Protein AF-A0A5Y1YFL4-F1 (afdb_monomer_lite)

pLDDT: mean 86.32, std 13.46, range [43.25, 97.88]

Sequence (153 aa):
MRKIDRGWASLEFGAVMLLVMIIVAWGASALKDHIERKNWQTEARLASTWATAARSYTGKNYSTLLAASTATRPAVITTAMLKNTGFLSGGFSDTNTNGQKMQAYVVRNAQNPALLQAMVVSSGGAPFPLKALIQMASEITTGFGGYVDDGKT

Foldseek 3Di:
DDDDPVVVVVVVVVVVVVVVVVVVVVVVVVVVVVVVLVLLLVVLVLQLLVLQLVVVVCVVCVVVQLVVAEQPRWDKAFPVNSCVVVSDPVPRDQARPQRWGKMKTWHADPVHSSDIDIDIDTDDGDDDPPVSQVSSQVSNDHPHRHDDDPVPD

Organism: Salmonella diarizonae (NCBI:txid59204)

Structure (mmCIF, N/CA/C/O backbone):
data_AF-A0A5Y1YFL4-F1
#
_entry.id   AF-A0A5Y1YFL4-F1
#
loop_
_atom_site.group_PDB
_atom_site.id
_atom_site.type_symbol
_atom_site.label_atom_id
_atom_site.label_alt_id
_atom_site.label_comp_id
_atom_site.label_asym_id
_atom_site.label_entity_id
_atom_site.label_seq_id
_atom_site.pdbx_PDB_ins_code
_atom_site.Cartn_x
_atom_site.Cartn_y
_atom_site.Cartn_z
_atom_site.occupancy
_atom_site.B_iso_or_equiv
_atom_site.auth_seq_id
_atom_site.auth_comp_id
_atom_site.auth_asym_id
_atom_site.auth_atom_id
_atom_site.pdbx_PDB_model_num
ATOM 1 N N . MET A 1 1 ? 51.053 15.513 -56.915 1.00 43.25 1 MET A N 1
ATOM 2 C CA . MET A 1 1 ? 50.221 14.412 -56.377 1.00 43.25 1 MET A CA 1
ATOM 3 C C . MET A 1 1 ? 49.832 14.767 -54.947 1.00 43.25 1 MET A C 1
ATOM 5 O O . MET A 1 1 ? 50.722 14.984 -54.137 1.00 43.25 1 MET A O 1
ATOM 9 N N . ARG A 1 2 ? 48.536 14.944 -54.658 1.00 52.81 2 ARG A N 1
ATOM 10 C CA . ARG A 1 2 ? 48.034 15.343 -53.329 1.00 52.81 2 ARG A CA 1
ATOM 11 C C . ARG A 1 2 ? 48.042 14.103 -52.426 1.00 52.81 2 ARG A C 1
ATOM 13 O O . ARG A 1 2 ? 47.359 13.134 -52.747 1.00 52.81 2 ARG A O 1
ATOM 20 N N . LYS A 1 3 ? 48.839 14.099 -51.352 1.00 53.75 3 LYS A N 1
ATOM 21 C CA . LYS A 1 3 ? 48.761 13.048 -50.327 1.00 53.75 3 LYS A CA 1
ATOM 22 C C . LYS A 1 3 ? 47.400 13.184 -49.648 1.00 53.75 3 LYS A C 1
ATOM 24 O O . LYS A 1 3 ? 47.070 14.252 -49.152 1.00 53.75 3 LYS A O 1
ATOM 29 N N . ILE A 1 4 ? 46.589 12.135 -49.720 1.00 59.44 4 ILE A N 1
ATOM 30 C CA . ILE A 1 4 ? 45.328 12.064 -48.985 1.00 59.44 4 ILE A CA 1
ATOM 31 C C . ILE A 1 4 ? 45.677 11.463 -47.624 1.00 59.44 4 ILE A C 1
ATOM 33 O O . ILE A 1 4 ? 46.100 10.306 -47.561 1.00 59.44 4 ILE A O 1
ATOM 37 N N . ASP A 1 5 ? 45.520 12.249 -46.559 1.00 54.53 5 ASP A N 1
ATOM 38 C CA . ASP A 1 5 ? 45.789 11.863 -45.169 1.00 54.53 5 ASP A CA 1
ATOM 39 C C . ASP A 1 5 ? 44.708 10.902 -44.649 1.00 54.53 5 ASP A C 1
ATOM 41 O O . ASP A 1 5 ? 43.866 11.224 -43.815 1.00 54.53 5 ASP A O 1
ATOM 45 N N . ARG A 1 6 ? 44.708 9.675 -45.179 1.00 54.53 6 ARG A N 1
ATOM 46 C CA . ARG A 1 6 ? 43.720 8.636 -44.839 1.00 54.53 6 ARG A CA 1
ATOM 47 C C . ARG A 1 6 ? 43.831 8.168 -43.382 1.00 54.53 6 ARG A C 1
ATOM 49 O O . ARG A 1 6 ? 42.840 7.700 -42.837 1.00 54.53 6 ARG A O 1
ATOM 56 N N . GLY A 1 7 ? 45.005 8.319 -42.760 1.00 56.94 7 GLY A N 1
ATOM 57 C CA . GLY A 1 7 ? 45.250 7.934 -41.365 1.00 56.94 7 GLY A CA 1
ATOM 58 C C . GLY A 1 7 ? 44.635 8.883 -40.330 1.00 56.94 7 GLY A C 1
ATOM 59 O O . GLY A 1 7 ? 44.214 8.428 -39.270 1.00 56.94 7 GLY A O 1
ATOM 60 N N . TRP A 1 8 ? 44.526 10.179 -40.645 1.00 56.34 8 TRP A N 1
ATOM 61 C CA . TRP A 1 8 ? 43.874 11.166 -39.773 1.00 56.34 8 TRP A CA 1
ATOM 62 C C . TRP A 1 8 ? 42.354 11.038 -39.829 1.00 56.34 8 TRP A C 1
ATOM 64 O O . TRP A 1 8 ? 41.713 10.987 -38.786 1.00 56.34 8 TRP A O 1
ATOM 74 N N . ALA A 1 9 ? 41.792 10.832 -41.024 1.00 57.84 9 ALA A N 1
ATOM 75 C CA . ALA A 1 9 ? 40.362 10.583 -41.176 1.00 57.84 9 ALA A CA 1
ATOM 76 C C . ALA A 1 9 ? 39.905 9.343 -40.381 1.00 57.84 9 ALA A C 1
ATOM 78 O O . ALA A 1 9 ? 38.934 9.416 -39.638 1.00 57.84 9 ALA A O 1
ATOM 79 N N . SER A 1 10 ? 40.615 8.208 -40.458 1.00 59.34 10 SER A N 1
ATOM 80 C CA . SER A 1 10 ? 40.252 7.008 -39.682 1.00 59.34 10 SER A CA 1
ATOM 81 C C . SER A 1 10 ? 40.363 7.195 -38.164 1.00 59.34 10 SER A C 1
ATOM 83 O O . SER A 1 10 ? 39.585 6.598 -37.422 1.00 59.34 10 SER A O 1
ATOM 85 N N . LEU A 1 11 ? 41.308 8.023 -37.704 1.00 61.00 11 LEU A N 1
ATOM 86 C CA . LEU A 1 11 ? 41.481 8.339 -36.285 1.00 61.00 11 LEU A CA 1
ATOM 87 C C . LEU A 1 11 ? 40.346 9.239 -35.775 1.00 61.00 11 LEU A C 1
ATOM 89 O O . LEU A 1 11 ? 39.772 8.968 -34.722 1.00 61.00 11 LEU A O 1
ATOM 93 N N . GLU A 1 12 ? 39.977 10.256 -36.552 1.00 59.69 12 GLU A N 1
ATOM 94 C CA . GLU A 1 12 ? 38.851 11.148 -36.265 1.00 59.69 12 GLU A CA 1
ATOM 95 C C . GLU A 1 12 ? 37.519 10.388 -36.265 1.00 59.69 12 GLU A C 1
ATOM 97 O O . GLU A 1 12 ? 36.742 10.508 -35.318 1.00 59.69 12 GLU A O 1
ATOM 102 N N . PHE A 1 13 ? 37.276 9.523 -37.256 1.00 64.50 13 PHE A N 1
ATOM 103 C CA . PHE A 1 13 ? 36.080 8.674 -37.285 1.00 64.50 13 PHE A CA 1
ATOM 104 C C . PHE A 1 13 ? 36.028 7.693 -36.103 1.00 64.50 13 PHE A C 1
ATOM 106 O O . PHE A 1 13 ? 34.955 7.480 -35.534 1.00 64.50 13 PHE A O 1
ATOM 113 N N . GLY A 1 14 ? 37.168 7.132 -35.687 1.00 66.31 14 GLY A N 1
ATOM 114 C CA . GLY A 1 14 ? 37.252 6.281 -34.498 1.00 66.31 14 GLY A CA 1
ATOM 115 C C . GLY A 1 14 ? 36.930 7.036 -33.203 1.00 66.31 14 GLY A C 1
ATOM 116 O O . GLY A 1 14 ? 36.147 6.553 -32.384 1.00 66.31 14 GLY A O 1
ATOM 117 N N . ALA A 1 15 ? 37.470 8.246 -33.041 1.00 67.25 15 ALA A N 1
ATOM 118 C CA . ALA A 1 15 ? 37.200 9.098 -31.884 1.00 67.25 15 ALA A CA 1
ATOM 119 C C . ALA A 1 15 ? 35.728 9.539 -31.818 1.00 67.25 15 ALA A C 1
ATOM 121 O O . ALA A 1 15 ? 35.112 9.476 -30.753 1.00 67.25 15 ALA A O 1
ATOM 122 N N . VAL A 1 16 ? 35.130 9.911 -32.954 1.00 72.19 16 VAL A N 1
ATOM 123 C CA . VAL A 1 16 ? 33.704 10.265 -33.037 1.00 72.19 16 VAL A CA 1
ATOM 124 C C . VAL A 1 16 ? 32.820 9.069 -32.681 1.00 72.19 16 VAL A C 1
ATOM 126 O O . VAL A 1 16 ? 31.867 9.230 -31.923 1.00 72.19 16 VAL A O 1
ATOM 129 N N . MET A 1 17 ? 33.146 7.860 -33.144 1.00 69.38 17 MET A N 1
ATOM 130 C CA . MET A 1 17 ? 32.381 6.659 -32.795 1.00 69.38 17 MET A CA 1
ATOM 131 C C . MET A 1 17 ? 32.425 6.374 -31.286 1.00 69.38 17 MET A C 1
ATOM 133 O O . MET A 1 17 ? 31.393 6.069 -30.692 1.00 69.38 17 MET A O 1
ATOM 137 N N . LEU A 1 18 ? 33.589 6.521 -30.645 1.00 69.94 18 LEU A N 1
ATOM 138 C CA . LEU A 1 18 ? 33.721 6.357 -29.192 1.00 69.94 18 LEU A CA 1
ATOM 139 C C . LEU A 1 18 ? 32.891 7.391 -28.423 1.00 69.94 18 LEU A C 1
ATOM 141 O O . LEU A 1 18 ? 32.188 7.034 -27.478 1.00 69.94 18 LEU A O 1
ATOM 145 N N . LEU A 1 19 ? 32.906 8.654 -28.857 1.00 71.12 19 LEU A N 1
ATOM 146 C CA . LEU A 1 19 ? 32.073 9.703 -28.266 1.00 71.12 19 LEU A CA 1
ATOM 147 C C . LEU A 1 19 ? 30.578 9.405 -28.435 1.00 71.12 19 LEU A C 1
ATOM 149 O O . LEU A 1 19 ? 29.816 9.540 -27.479 1.00 71.12 19 LEU A O 1
ATOM 153 N N . VAL A 1 20 ? 30.158 8.934 -29.611 1.00 78.44 20 VAL A N 1
ATOM 154 C CA . VAL A 1 20 ? 28.774 8.505 -29.856 1.00 78.44 20 VAL A CA 1
ATOM 155 C C . VAL A 1 20 ? 28.396 7.339 -28.945 1.00 78.44 20 VAL A C 1
ATOM 157 O O . VAL A 1 20 ? 27.322 7.373 -28.355 1.00 78.44 20 VAL A O 1
ATOM 160 N N . MET A 1 21 ? 29.265 6.343 -28.749 1.00 67.81 21 MET A N 1
ATOM 161 C CA . MET A 1 21 ? 28.991 5.235 -27.824 1.00 67.81 21 MET A CA 1
ATOM 162 C C . MET A 1 21 ? 28.817 5.715 -26.380 1.00 67.81 21 MET A C 1
ATOM 164 O O . MET A 1 21 ? 27.913 5.239 -25.696 1.00 67.81 21 MET A O 1
ATOM 168 N N . ILE A 1 22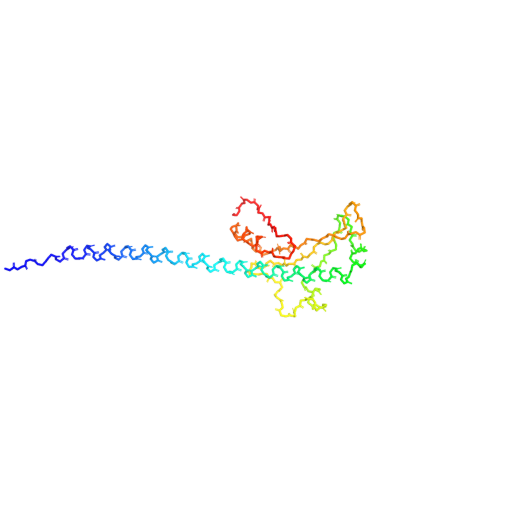 ? 29.620 6.680 -25.924 1.00 69.50 22 ILE A N 1
ATOM 169 C CA . ILE A 1 22 ? 29.486 7.276 -24.585 1.00 69.50 22 ILE A CA 1
ATOM 170 C C . ILE A 1 22 ? 28.143 8.007 -24.455 1.00 69.50 22 ILE A C 1
ATOM 172 O O . ILE A 1 22 ? 27.426 7.806 -23.475 1.00 69.50 22 ILE A O 1
ATOM 176 N N . ILE A 1 23 ? 27.762 8.804 -25.458 1.00 72.50 23 ILE A N 1
ATOM 177 C CA . ILE A 1 23 ? 26.483 9.532 -25.480 1.00 72.50 23 ILE A CA 1
ATOM 178 C C . ILE A 1 23 ? 25.298 8.561 -25.529 1.00 72.50 23 ILE A C 1
ATOM 180 O O . ILE A 1 23 ? 24.316 8.762 -24.819 1.00 72.50 23 ILE A O 1
ATOM 184 N N . VAL A 1 24 ? 25.380 7.493 -26.326 1.00 70.62 24 VAL A N 1
ATOM 185 C CA . VAL A 1 24 ? 24.337 6.461 -26.431 1.00 70.62 24 VAL A CA 1
ATOM 186 C C . VAL A 1 24 ? 24.220 5.670 -25.130 1.00 70.62 24 VAL A C 1
ATOM 188 O O . VAL A 1 24 ? 23.105 5.448 -24.663 1.00 70.62 24 VAL A O 1
ATOM 191 N N . ALA A 1 25 ? 25.334 5.286 -24.502 1.00 59.97 25 ALA A N 1
ATOM 192 C CA . ALA A 1 25 ? 25.330 4.612 -23.205 1.00 59.97 25 ALA A CA 1
ATOM 193 C C . ALA A 1 25 ? 24.712 5.503 -22.115 1.00 59.97 25 ALA A C 1
ATOM 195 O O . ALA A 1 25 ? 23.850 5.050 -21.356 1.00 59.97 25 ALA A O 1
ATOM 196 N N . TRP A 1 26 ? 25.079 6.787 -22.091 1.00 72.19 26 TRP A N 1
ATOM 197 C CA . TRP A 1 26 ? 24.494 7.773 -21.187 1.00 72.19 26 TRP A CA 1
ATOM 198 C C . TRP A 1 26 ? 22.995 7.975 -21.453 1.00 72.19 26 TRP A C 1
ATOM 200 O O . TRP A 1 26 ? 22.188 7.840 -20.535 1.00 72.19 26 TRP A O 1
ATOM 210 N N . GLY A 1 27 ? 22.587 8.185 -22.706 1.00 66.31 27 GLY A N 1
ATOM 211 C CA . GLY A 1 27 ? 21.181 8.335 -23.093 1.00 66.31 27 GLY A CA 1
ATOM 212 C C . GLY A 1 27 ? 20.334 7.100 -22.768 1.00 66.31 27 GLY A C 1
ATOM 213 O O . GLY A 1 27 ? 19.215 7.230 -22.271 1.00 66.31 27 GLY A O 1
ATOM 214 N N . ALA A 1 28 ? 20.883 5.897 -22.957 1.00 64.38 28 ALA A N 1
ATOM 215 C CA . ALA A 1 28 ? 20.229 4.648 -22.579 1.00 64.38 28 ALA A CA 1
ATOM 216 C C . ALA A 1 28 ? 20.050 4.530 -21.056 1.00 64.38 28 ALA A C 1
ATOM 218 O O . ALA A 1 28 ? 18.985 4.108 -20.607 1.00 64.38 28 ALA A O 1
ATOM 219 N N . SER A 1 29 ? 21.048 4.923 -20.253 1.00 66.69 29 SER A N 1
ATOM 220 C CA . SER A 1 29 ? 20.914 4.962 -18.787 1.00 66.69 29 SER A CA 1
ATOM 221 C C . SER A 1 29 ? 19.885 5.996 -18.320 1.00 66.69 29 SER A C 1
ATOM 223 O O . SER A 1 29 ? 19.020 5.667 -17.515 1.00 66.69 29 SER A O 1
ATOM 225 N N . ALA A 1 30 ? 19.883 7.202 -18.895 1.00 68.06 30 ALA A N 1
ATOM 226 C CA . ALA A 1 30 ? 18.914 8.245 -18.565 1.00 68.06 30 ALA A CA 1
ATOM 227 C C . ALA A 1 30 ? 17.471 7.832 -18.903 1.00 68.06 30 ALA A C 1
ATOM 229 O O . ALA A 1 30 ? 16.541 8.135 -18.149 1.00 68.06 30 ALA A O 1
ATOM 230 N N . LEU A 1 31 ? 17.279 7.109 -20.012 1.00 64.50 31 LEU A N 1
ATOM 231 C CA . LEU A 1 31 ? 15.979 6.565 -20.394 1.00 64.50 31 LEU A CA 1
ATOM 232 C C . LEU A 1 31 ? 15.526 5.445 -19.448 1.00 64.50 31 LEU A C 1
ATOM 234 O O . LEU A 1 31 ? 14.367 5.450 -19.035 1.00 64.50 31 LEU A O 1
ATOM 238 N N . LYS A 1 32 ? 16.421 4.524 -19.064 1.00 70.50 32 LYS A N 1
ATOM 239 C CA . LYS A 1 32 ? 16.130 3.471 -18.070 1.00 70.50 32 LYS A CA 1
ATOM 240 C C . LYS A 1 32 ? 15.692 4.074 -16.739 1.00 70.50 32 LYS A C 1
ATOM 242 O O . LYS A 1 32 ? 14.602 3.767 -16.267 1.00 70.50 32 LYS A O 1
ATOM 247 N N . ASP A 1 33 ? 16.463 5.024 -16.222 1.00 75.00 33 ASP A N 1
ATOM 248 C CA . ASP A 1 33 ? 16.138 5.767 -15.007 1.00 75.00 33 ASP A CA 1
ATOM 249 C C . ASP A 1 33 ? 14.777 6.468 -15.105 1.00 75.00 33 ASP A C 1
ATOM 251 O O . ASP A 1 33 ? 14.032 6.538 -14.129 1.00 75.00 33 ASP A O 1
ATOM 255 N N . HIS A 1 34 ? 14.438 7.033 -16.266 1.00 70.81 34 HIS A N 1
ATOM 256 C CA . HIS A 1 34 ? 13.146 7.686 -16.472 1.00 70.81 34 HIS A CA 1
ATOM 257 C C . HIS A 1 34 ? 11.977 6.690 -16.479 1.00 70.81 34 HIS A C 1
ATOM 259 O O . HIS A 1 34 ? 10.918 6.989 -15.926 1.00 70.81 34 HIS A O 1
ATOM 265 N N . ILE A 1 35 ? 12.162 5.515 -17.084 1.00 78.19 35 ILE A N 1
ATOM 266 C CA . ILE A 1 35 ? 11.157 4.444 -17.109 1.00 78.19 35 ILE A CA 1
ATOM 267 C C . ILE A 1 35 ? 10.927 3.898 -15.697 1.00 78.19 35 ILE A C 1
ATOM 269 O O . ILE A 1 35 ? 9.780 3.767 -15.275 1.00 78.19 35 ILE A O 1
ATOM 273 N N . GLU A 1 36 ? 11.992 3.651 -14.936 1.00 83.38 36 GLU A N 1
ATOM 274 C CA . GLU A 1 36 ? 11.885 3.159 -13.558 1.00 83.38 36 GLU A CA 1
ATOM 275 C C . GLU A 1 36 ? 11.110 4.125 -12.661 1.00 83.38 36 GLU A C 1
ATOM 277 O O . GLU A 1 36 ? 10.198 3.705 -11.950 1.00 83.38 36 GLU A O 1
ATOM 282 N N . ARG A 1 37 ? 11.366 5.435 -12.775 1.00 80.56 37 ARG A N 1
ATOM 283 C CA . ARG A 1 37 ? 10.597 6.447 -12.033 1.00 80.56 37 ARG A CA 1
ATOM 284 C C . ARG A 1 37 ? 9.101 6.398 -12.338 1.00 80.56 37 ARG A C 1
ATOM 286 O O . ARG A 1 37 ? 8.300 6.580 -11.427 1.00 80.56 37 ARG A O 1
ATOM 293 N N . LYS A 1 3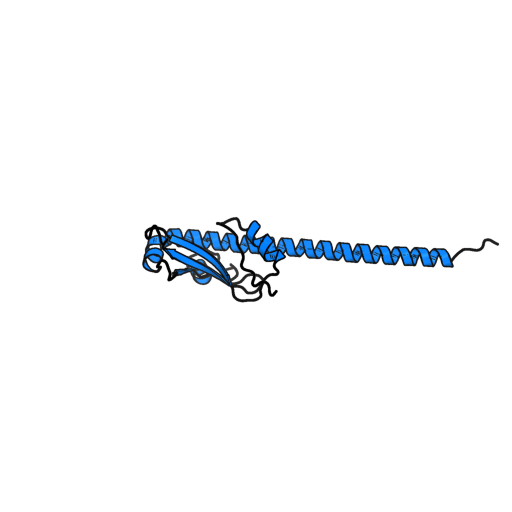8 ? 8.709 6.146 -13.591 1.00 84.50 38 LYS A N 1
ATOM 294 C CA . LYS A 1 38 ? 7.290 5.995 -13.965 1.00 84.50 38 LYS A CA 1
ATOM 295 C C . LYS A 1 38 ? 6.668 4.721 -13.397 1.00 84.50 38 LYS A C 1
ATOM 297 O O . LYS A 1 38 ? 5.493 4.725 -13.022 1.00 84.50 38 LYS A O 1
ATOM 302 N N . ASN A 1 39 ? 7.442 3.644 -13.309 1.00 87.19 39 ASN A N 1
ATOM 303 C CA . ASN A 1 39 ? 6.983 2.418 -12.665 1.00 87.19 39 ASN A CA 1
ATOM 304 C C . ASN A 1 39 ? 6.738 2.664 -11.171 1.00 87.19 39 ASN A C 1
ATOM 306 O O . ASN A 1 39 ? 5.669 2.328 -10.671 1.00 87.19 39 ASN A O 1
ATOM 310 N N . TRP A 1 40 ? 7.651 3.350 -10.480 1.00 91.31 40 TRP A N 1
ATOM 311 C CA . TRP A 1 40 ? 7.480 3.696 -9.063 1.00 91.31 40 TRP A CA 1
ATOM 312 C C . TRP A 1 40 ? 6.301 4.647 -8.820 1.00 91.31 40 TRP A C 1
ATOM 314 O O . TRP A 1 40 ? 5.544 4.439 -7.878 1.00 91.31 40 TRP A O 1
ATOM 324 N N . GLN A 1 41 ? 6.045 5.596 -9.725 1.00 91.69 41 GLN A N 1
ATOM 325 C CA . GLN A 1 41 ? 4.819 6.412 -9.699 1.00 91.69 41 GLN A CA 1
ATOM 326 C C . GLN A 1 41 ? 3.547 5.571 -9.776 1.00 91.69 41 GLN A C 1
ATOM 328 O O . GLN A 1 41 ? 2.555 5.834 -9.091 1.00 91.69 41 GLN A O 1
ATOM 333 N N . THR A 1 42 ? 3.567 4.544 -10.622 1.00 89.62 42 THR A N 1
ATOM 334 C CA . THR A 1 42 ? 2.440 3.621 -10.759 1.00 89.62 42 THR A CA 1
ATOM 335 C C . THR A 1 42 ? 2.239 2.823 -9.474 1.00 89.62 42 THR A C 1
ATOM 337 O O . THR A 1 42 ? 1.101 2.670 -9.031 1.00 89.62 42 THR A O 1
ATOM 340 N N . GLU A 1 43 ? 3.322 2.402 -8.822 1.00 92.50 43 GLU A N 1
ATOM 341 C CA . GLU A 1 43 ? 3.271 1.720 -7.525 1.00 92.50 43 GLU A CA 1
ATOM 342 C C . GLU A 1 43 ? 2.764 2.619 -6.392 1.00 92.50 43 GLU A C 1
ATOM 344 O O . GLU A 1 43 ? 1.900 2.216 -5.611 1.00 92.50 43 GLU A O 1
ATOM 349 N N . ALA A 1 44 ? 3.196 3.879 -6.341 1.00 93.12 44 ALA A N 1
ATOM 350 C CA . ALA A 1 44 ? 2.673 4.860 -5.390 1.00 93.12 44 ALA A CA 1
ATOM 351 C C . ALA A 1 44 ? 1.164 5.093 -5.581 1.00 93.12 44 ALA A C 1
ATOM 353 O O . ALA A 1 44 ? 0.397 5.204 -4.614 1.00 93.12 44 ALA A O 1
ATOM 354 N N . ARG A 1 45 ? 0.701 5.116 -6.837 1.00 91.06 45 ARG A N 1
ATOM 355 C CA . ARG A 1 45 ? -0.723 5.221 -7.175 1.00 91.06 45 ARG A CA 1
ATOM 356 C C . ARG A 1 45 ? -1.499 3.957 -6.811 1.00 91.06 45 ARG A C 1
ATOM 358 O O . ARG A 1 45 ? -2.620 4.076 -6.306 1.00 91.06 45 ARG A O 1
ATOM 365 N N . LEU A 1 46 ? -0.930 2.773 -7.038 1.00 91.06 46 LEU A N 1
ATOM 366 C CA . LEU A 1 46 ? -1.500 1.497 -6.597 1.00 91.06 46 LEU A CA 1
ATOM 367 C C . LEU A 1 46 ? -1.706 1.526 -5.080 1.00 91.06 46 LEU A C 1
ATOM 369 O O . LEU A 1 46 ? -2.821 1.294 -4.606 1.00 91.06 46 LEU A O 1
ATOM 373 N N . ALA A 1 47 ? -0.669 1.922 -4.339 1.00 93.75 47 ALA A N 1
ATOM 374 C CA . ALA A 1 47 ? -0.711 2.026 -2.889 1.00 93.75 47 ALA A CA 1
ATOM 375 C C . ALA A 1 47 ? -1.743 3.049 -2.400 1.00 93.75 47 ALA A C 1
ATOM 377 O O . ALA A 1 47 ? -2.527 2.756 -1.497 1.00 93.75 47 ALA A O 1
ATOM 378 N N . SER A 1 48 ? -1.815 4.216 -3.042 1.00 93.88 48 SER A N 1
ATOM 379 C CA . SER A 1 48 ? -2.806 5.256 -2.728 1.00 93.88 48 SER A CA 1
ATOM 380 C C . SER A 1 48 ? -4.244 4.786 -2.980 1.00 93.88 48 SER A C 1
ATOM 382 O O . SER A 1 48 ? -5.142 5.033 -2.173 1.00 93.88 48 SER A O 1
ATOM 384 N N . THR A 1 49 ? -4.469 4.061 -4.077 1.00 93.06 49 THR A N 1
ATOM 385 C CA . THR A 1 49 ? -5.786 3.504 -4.425 1.00 93.06 49 THR A CA 1
ATOM 386 C C . THR A 1 49 ? -6.212 2.457 -3.401 1.00 93.06 49 THR A C 1
ATOM 388 O O . THR A 1 49 ? -7.336 2.494 -2.897 1.00 93.06 49 THR A O 1
ATOM 391 N N . TRP A 1 50 ? -5.294 1.563 -3.033 1.00 95.62 50 TRP A N 1
ATOM 392 C CA . TRP A 1 50 ? -5.530 0.562 -2.001 1.00 95.62 50 TRP A CA 1
ATOM 393 C C . TRP A 1 50 ? -5.814 1.219 -0.642 1.00 95.62 50 TRP A C 1
ATOM 395 O O . TRP A 1 50 ? -6.779 0.858 0.031 1.00 95.62 50 TRP A O 1
ATOM 405 N N . ALA A 1 51 ? -5.042 2.241 -0.259 1.00 95.62 51 ALA A N 1
ATOM 406 C CA . ALA A 1 51 ? -5.250 2.991 0.979 1.00 95.62 51 ALA A CA 1
ATOM 407 C C . ALA A 1 51 ? -6.601 3.720 1.008 1.00 95.62 51 ALA A C 1
ATOM 409 O O . ALA A 1 51 ? -7.267 3.744 2.045 1.00 95.62 51 ALA A O 1
ATOM 410 N N . THR A 1 52 ? -7.053 4.254 -0.130 1.00 95.81 52 THR A N 1
ATOM 411 C CA . THR A 1 52 ? -8.393 4.845 -0.263 1.00 95.81 52 THR A CA 1
ATOM 412 C C . THR A 1 52 ? -9.472 3.796 -0.008 1.00 95.81 52 THR A C 1
ATOM 414 O O . THR A 1 52 ? -10.376 4.025 0.797 1.00 95.81 52 THR A O 1
ATOM 417 N N . ALA A 1 53 ? -9.353 2.620 -0.626 1.00 95.75 53 ALA A N 1
ATOM 418 C CA . ALA A 1 53 ? -10.288 1.518 -0.420 1.00 95.75 53 ALA A CA 1
ATOM 419 C C . ALA A 1 53 ? -10.308 1.046 1.042 1.00 95.75 53 ALA A C 1
ATOM 421 O O . ALA A 1 53 ? -11.381 0.877 1.623 1.00 95.75 53 ALA A O 1
ATOM 422 N N . ALA A 1 54 ? -9.139 0.908 1.670 1.00 96.12 54 ALA A N 1
ATOM 423 C CA . ALA A 1 54 ? -9.026 0.543 3.078 1.00 96.12 54 ALA A CA 1
ATOM 424 C C . ALA A 1 54 ? -9.644 1.597 4.006 1.00 96.12 54 ALA A C 1
ATOM 426 O O . ALA A 1 54 ? -10.336 1.241 4.962 1.00 96.12 54 ALA A O 1
ATOM 427 N N . ARG A 1 55 ? -9.460 2.891 3.715 1.00 95.69 55 ARG A N 1
ATOM 428 C CA . ARG A 1 55 ? -10.094 3.989 4.459 1.00 95.69 55 ARG A CA 1
ATOM 429 C C . ARG A 1 55 ? -11.615 3.930 4.349 1.00 95.69 55 ARG A C 1
ATOM 431 O O . ARG A 1 55 ? -12.294 4.018 5.370 1.00 95.69 55 ARG A O 1
ATOM 438 N N . SER A 1 56 ? -12.151 3.728 3.148 1.00 96.38 56 SER A N 1
ATOM 439 C CA . SER A 1 56 ? -13.597 3.600 2.935 1.00 96.38 56 SER A CA 1
ATOM 440 C C . SER A 1 56 ? -14.171 2.350 3.610 1.00 96.38 56 SER A C 1
ATOM 442 O O . SER A 1 56 ? -15.213 2.435 4.263 1.00 96.38 56 SER A O 1
ATOM 444 N N . TYR A 1 57 ? -13.473 1.212 3.539 1.00 97.56 57 TYR A N 1
ATOM 445 C CA . TYR A 1 57 ? -13.848 -0.004 4.267 1.00 97.56 57 TYR A CA 1
ATOM 446 C C . TYR A 1 57 ? -13.845 0.227 5.778 1.00 97.56 57 TYR A C 1
ATOM 448 O O . TYR A 1 57 ? -14.776 -0.194 6.464 1.00 97.56 57 TYR A O 1
ATOM 456 N N . THR A 1 58 ? -12.830 0.929 6.289 1.00 96.81 58 THR A N 1
ATOM 457 C CA . THR A 1 58 ? -12.704 1.253 7.714 1.00 96.81 58 THR A CA 1
ATOM 458 C C . THR A 1 58 ? -13.847 2.143 8.183 1.00 96.81 58 THR A C 1
ATOM 460 O O . THR A 1 58 ? -14.447 1.867 9.216 1.00 96.81 58 THR A O 1
ATOM 463 N N . GLY A 1 59 ? -14.202 3.168 7.403 1.00 96.38 59 GLY A N 1
ATOM 464 C CA . GLY A 1 59 ? -15.345 4.030 7.700 1.00 96.38 59 GLY A CA 1
ATOM 465 C C . GLY A 1 59 ? -16.672 3.268 7.704 1.00 96.38 59 GLY A C 1
ATOM 466 O O . GLY A 1 59 ? -17.477 3.445 8.614 1.00 96.38 59 GLY A O 1
ATOM 467 N N . LYS A 1 60 ? -16.890 2.372 6.732 1.00 97.88 60 LYS A N 1
ATOM 468 C CA . LYS A 1 60 ? -18.134 1.589 6.644 1.00 97.88 60 LYS A CA 1
ATOM 469 C C . LYS A 1 60 ? -18.253 0.510 7.725 1.00 97.88 60 LYS A C 1
ATOM 471 O O . LYS A 1 60 ? -19.357 0.235 8.179 1.00 97.88 60 LYS A O 1
ATOM 476 N N . ASN A 1 61 ? -17.137 -0.083 8.146 1.00 97.75 61 ASN A N 1
ATOM 477 C CA . ASN A 1 61 ? -17.095 -1.170 9.131 1.00 97.75 61 ASN A CA 1
ATOM 478 C C . ASN A 1 61 ? -16.551 -0.709 10.489 1.00 97.75 61 ASN A C 1
ATOM 480 O O . ASN A 1 61 ? -15.951 -1.499 11.221 1.00 97.75 61 ASN A O 1
ATOM 484 N N . TYR A 1 62 ? -16.738 0.572 10.818 1.00 97.50 62 TYR A N 1
ATOM 485 C CA . TYR A 1 62 ? -16.075 1.212 11.949 1.00 97.50 62 TYR A CA 1
ATOM 486 C C . TYR A 1 62 ? -16.326 0.495 13.277 1.00 97.50 62 TYR A C 1
ATOM 488 O O . TYR A 1 62 ? -15.378 0.148 13.971 1.00 97.50 62 TYR A O 1
ATOM 496 N N . SER A 1 63 ? -17.588 0.218 13.618 1.00 97.19 63 SER A N 1
ATOM 497 C CA . SER A 1 63 ? -17.959 -0.453 14.873 1.00 97.19 63 SER A CA 1
ATOM 498 C C . SER A 1 63 ? -17.376 -1.864 14.981 1.00 97.19 63 SER A C 1
ATOM 500 O O . SER A 1 63 ? -16.849 -2.233 16.030 1.00 97.19 63 SER A O 1
ATOM 502 N N . THR A 1 64 ? -17.403 -2.631 13.889 1.00 97.38 64 THR A N 1
ATOM 503 C CA . THR A 1 64 ? -16.820 -3.977 13.820 1.00 97.38 64 THR A CA 1
ATOM 504 C C . THR A 1 64 ? -15.309 -3.940 14.024 1.00 97.38 64 THR A C 1
ATOM 506 O O . THR A 1 64 ? -14.774 -4.712 14.815 1.00 97.38 64 THR A O 1
ATOM 509 N N . LEU A 1 65 ? -14.611 -3.023 13.350 1.00 97.25 65 LEU A N 1
ATOM 510 C CA . LEU A 1 65 ? -13.160 -2.870 13.489 1.00 97.25 65 LEU A CA 1
ATOM 511 C C . LEU A 1 65 ? -12.769 -2.326 14.861 1.00 97.25 65 LEU A C 1
ATOM 513 O O . LEU A 1 65 ? -11.753 -2.745 15.414 1.00 97.25 65 LEU A O 1
ATOM 517 N N . LEU A 1 66 ? -13.588 -1.446 15.438 1.00 96.81 66 LEU A N 1
ATOM 518 C CA . LEU A 1 66 ? -13.421 -0.980 16.806 1.00 96.81 66 LEU A CA 1
ATOM 519 C C . LEU A 1 66 ? -13.487 -2.168 17.765 1.00 96.81 66 LEU A C 1
ATOM 521 O O . LEU A 1 66 ? -12.556 -2.363 18.538 1.00 96.81 66 LEU A O 1
ATOM 525 N N . ALA A 1 67 ? -14.508 -3.021 17.664 1.00 96.88 67 ALA A N 1
ATOM 526 C CA . ALA A 1 67 ? -14.639 -4.217 18.496 1.00 96.88 67 ALA A CA 1
ATOM 527 C C . ALA A 1 67 ? -13.503 -5.238 18.283 1.00 96.88 67 ALA A C 1
ATOM 529 O O . ALA A 1 67 ? -13.037 -5.832 19.252 1.00 96.88 67 ALA A O 1
ATOM 530 N N . ALA A 1 68 ? -13.036 -5.413 17.044 1.00 96.31 68 ALA A N 1
ATOM 531 C CA . ALA A 1 68 ? -12.035 -6.415 16.674 1.00 96.31 68 ALA A CA 1
ATOM 532 C C . ALA A 1 68 ? -10.571 -6.006 16.938 1.00 96.31 68 ALA A C 1
ATOM 534 O O . ALA A 1 68 ? -9.686 -6.856 16.855 1.00 96.31 68 ALA A O 1
ATOM 535 N N . SER A 1 69 ? -10.297 -4.733 17.235 1.00 96.56 69 SER A N 1
ATOM 536 C CA . SER A 1 69 ? -8.939 -4.213 17.452 1.00 96.56 69 SER A CA 1
ATOM 537 C C . SER A 1 69 ? -8.701 -3.764 18.893 1.00 96.56 69 SER A C 1
ATOM 539 O O . SER A 1 69 ? -9.628 -3.402 19.622 1.00 96.56 69 SER A O 1
ATOM 541 N N . THR A 1 70 ? -7.435 -3.743 19.306 1.00 96.06 70 THR A N 1
ATOM 542 C CA . THR A 1 70 ? -6.967 -3.068 20.528 1.00 96.06 70 THR A CA 1
ATOM 543 C C . THR A 1 70 ? -5.842 -2.086 20.188 1.00 96.06 70 THR A C 1
ATOM 545 O O . THR A 1 70 ? -5.493 -1.918 19.020 1.00 96.06 70 THR A O 1
ATOM 548 N N . ALA A 1 71 ? -5.261 -1.424 21.193 1.00 94.56 71 ALA A N 1
ATOM 549 C CA . ALA A 1 71 ? -4.105 -0.546 20.992 1.00 94.56 71 ALA A CA 1
ATOM 550 C C . ALA A 1 71 ? -2.838 -1.294 20.520 1.00 94.56 71 ALA A C 1
ATOM 552 O O . ALA A 1 71 ? -1.947 -0.683 19.943 1.00 94.56 71 ALA A O 1
ATOM 553 N N . THR A 1 72 ? -2.750 -2.610 20.749 1.00 94.50 72 THR A N 1
ATOM 554 C CA . THR A 1 72 ? -1.566 -3.431 20.418 1.00 94.50 72 THR A CA 1
ATOM 555 C C . THR A 1 72 ? -1.882 -4.650 19.555 1.00 94.50 72 THR A C 1
ATOM 557 O O . THR A 1 72 ? -0.969 -5.307 19.060 1.00 94.50 72 THR A O 1
ATOM 560 N N . ARG A 1 73 ? -3.164 -4.974 19.358 1.00 95.44 73 ARG A N 1
ATOM 561 C CA . ARG A 1 73 ? -3.617 -6.097 18.533 1.00 95.44 73 ARG A CA 1
ATOM 562 C C . ARG A 1 73 ? -4.432 -5.552 17.364 1.00 95.44 73 ARG A C 1
ATOM 564 O O . ARG A 1 73 ? -5.585 -5.163 17.572 1.00 95.44 73 ARG A O 1
ATOM 571 N N . PRO A 1 74 ? -3.849 -5.486 16.158 1.00 96.81 74 PRO A N 1
ATOM 572 C CA . PRO A 1 74 ? -4.533 -4.913 15.015 1.00 96.81 74 PRO A CA 1
ATOM 573 C C . PRO A 1 74 ? -5.619 -5.846 14.476 1.00 96.81 74 PRO A C 1
ATOM 575 O O . PRO A 1 74 ? -5.435 -7.062 14.407 1.00 96.81 74 PRO A O 1
ATOM 578 N N . ALA A 1 75 ? -6.714 -5.256 14.006 1.00 97.81 75 ALA A N 1
ATOM 579 C CA . ALA A 1 75 ? -7.579 -5.890 13.024 1.00 97.81 75 ALA A CA 1
ATOM 580 C C . ALA A 1 75 ? -6.940 -5.714 11.639 1.00 97.81 75 ALA A C 1
ATOM 582 O O . ALA A 1 75 ? -6.550 -4.606 11.265 1.00 97.81 75 ALA A O 1
ATOM 583 N N . VAL A 1 76 ? -6.808 -6.804 10.884 1.00 97.75 76 VAL A N 1
ATOM 584 C CA . VAL A 1 76 ? -6.126 -6.791 9.583 1.00 97.75 76 VAL A CA 1
ATOM 585 C C . VAL A 1 76 ? -7.154 -6.708 8.466 1.00 97.75 76 VAL A C 1
ATOM 587 O O . VAL A 1 76 ? -8.056 -7.536 8.417 1.00 97.75 76 VAL A O 1
ATOM 590 N N . ILE A 1 77 ? -7.000 -5.751 7.550 1.00 97.81 77 ILE A N 1
ATOM 591 C CA . ILE A 1 77 ? -7.769 -5.652 6.305 1.00 97.81 77 ILE A CA 1
ATOM 592 C C . ILE A 1 77 ? -6.900 -6.168 5.154 1.00 97.81 77 ILE A C 1
ATOM 594 O O . ILE A 1 77 ? -5.770 -5.717 4.975 1.00 97.81 77 ILE A O 1
ATOM 598 N N . THR A 1 78 ? -7.422 -7.100 4.357 1.00 96.81 78 THR A N 1
ATOM 599 C CA . THR A 1 78 ? -6.710 -7.735 3.239 1.00 96.81 78 THR A CA 1
ATOM 600 C C . THR A 1 78 ? -7.292 -7.308 1.894 1.00 96.81 78 THR A C 1
ATOM 602 O O . THR A 1 78 ? -8.474 -6.968 1.799 1.00 96.81 78 THR A O 1
ATOM 605 N N . THR A 1 79 ? -6.492 -7.396 0.827 1.00 94.75 79 THR A N 1
ATOM 606 C CA . THR A 1 79 ? -6.958 -7.144 -0.550 1.00 94.75 79 THR A CA 1
ATOM 607 C C . THR A 1 79 ? -8.169 -8.003 -0.919 1.00 94.75 79 THR A C 1
ATOM 609 O O . THR A 1 79 ? -9.126 -7.494 -1.495 1.00 94.75 79 THR A O 1
ATOM 612 N N . ALA A 1 80 ? -8.182 -9.280 -0.520 1.00 96.25 80 ALA A N 1
ATOM 613 C CA . ALA A 1 80 ? -9.306 -10.182 -0.771 1.00 96.25 80 ALA A CA 1
ATOM 614 C C . ALA A 1 80 ? -10.611 -9.679 -0.133 1.00 96.25 80 ALA A C 1
ATOM 616 O O . ALA A 1 80 ? -11.654 -9.694 -0.781 1.00 96.25 80 ALA A O 1
ATOM 617 N N . MET A 1 81 ? -10.561 -9.171 1.104 1.00 97.00 81 MET A N 1
ATOM 618 C CA . MET A 1 81 ? -11.746 -8.585 1.737 1.00 97.00 81 MET A CA 1
ATOM 619 C C . MET A 1 81 ? -12.236 -7.351 0.987 1.00 97.00 81 MET A C 1
ATOM 621 O O . MET A 1 81 ? -13.434 -7.240 0.738 1.00 97.00 81 MET A O 1
ATOM 625 N N . LEU A 1 82 ? -11.331 -6.459 0.573 1.00 97.38 82 LEU A N 1
ATOM 626 C CA . LEU A 1 82 ? -11.695 -5.261 -0.188 1.00 97.38 82 LEU A CA 1
ATOM 627 C C . LEU A 1 82 ? -12.303 -5.597 -1.559 1.00 97.38 82 LEU A C 1
ATOM 629 O O . LEU A 1 82 ? -13.248 -4.929 -1.975 1.00 97.38 82 LEU A O 1
ATOM 633 N N . LYS A 1 83 ? -11.819 -6.651 -2.229 1.00 96.75 83 LYS A N 1
ATOM 634 C CA . LYS A 1 83 ? -12.388 -7.168 -3.487 1.00 96.75 83 LYS A CA 1
ATOM 635 C C . LYS A 1 83 ? -13.776 -7.768 -3.269 1.00 96.75 83 LYS A C 1
ATOM 637 O O . LYS A 1 83 ? -14.729 -7.370 -3.929 1.00 96.75 83 LYS A O 1
ATOM 642 N N . ASN A 1 84 ? -13.914 -8.660 -2.288 1.00 96.94 84 ASN A N 1
ATOM 643 C CA . ASN A 1 84 ? -15.176 -9.347 -1.989 1.00 96.94 84 ASN A CA 1
ATOM 644 C C . ASN A 1 84 ? -16.287 -8.393 -1.526 1.00 96.94 84 ASN A C 1
ATOM 646 O O . ASN A 1 84 ? -17.465 -8.694 -1.682 1.00 96.94 84 ASN A O 1
ATOM 650 N N . THR A 1 85 ? -15.918 -7.246 -0.954 1.00 96.12 85 THR A N 1
ATOM 651 C CA . THR A 1 85 ? -16.861 -6.217 -0.490 1.00 96.12 85 THR A CA 1
ATOM 652 C C . THR A 1 85 ? -17.026 -5.049 -1.466 1.00 96.12 85 THR A C 1
ATOM 654 O O . THR A 1 85 ? -17.765 -4.111 -1.174 1.00 96.12 85 THR A O 1
ATOM 657 N N . GLY A 1 86 ? -16.372 -5.104 -2.632 1.00 95.94 86 GLY A N 1
ATOM 658 C CA . GLY A 1 86 ? -16.531 -4.132 -3.716 1.00 95.94 86 GLY A CA 1
ATOM 659 C C . GLY A 1 86 ? -15.821 -2.789 -3.518 1.00 95.94 86 GLY A C 1
ATOM 660 O O . GLY A 1 86 ? -16.050 -1.871 -4.300 1.00 95.94 86 GLY A O 1
ATOM 661 N N . PHE A 1 87 ? -14.956 -2.644 -2.507 1.00 94.69 87 PHE A N 1
ATOM 662 C CA . PHE A 1 87 ? -14.118 -1.444 -2.345 1.00 94.69 87 PHE A CA 1
ATOM 663 C C . PHE A 1 87 ? -12.917 -1.430 -3.294 1.00 94.69 87 PHE A C 1
ATOM 665 O O . PHE A 1 87 ? -12.389 -0.365 -3.604 1.00 94.69 87 PHE A O 1
ATOM 672 N N . LEU A 1 88 ? -12.491 -2.606 -3.754 1.00 93.81 88 LEU A N 1
ATOM 673 C CA . LEU A 1 88 ? -11.571 -2.776 -4.872 1.00 93.81 88 LEU A CA 1
ATOM 674 C C . LEU A 1 88 ? -12.262 -3.572 -5.977 1.00 93.81 88 LEU A C 1
ATOM 676 O O . LEU A 1 88 ? -13.114 -4.419 -5.709 1.00 93.81 88 LEU A O 1
ATOM 680 N N . SER A 1 89 ? -11.882 -3.313 -7.228 1.00 93.25 89 SER A N 1
ATOM 681 C CA . SER A 1 89 ? -12.386 -4.088 -8.361 1.00 93.25 89 SER A CA 1
ATOM 682 C C . SER A 1 89 ? -11.870 -5.530 -8.308 1.00 93.25 89 SER A C 1
ATOM 684 O O . SER A 1 89 ? -10.766 -5.793 -7.832 1.00 93.25 89 SER A O 1
ATOM 686 N N . GLY A 1 90 ? -12.635 -6.482 -8.851 1.00 90.06 90 GLY A N 1
ATOM 687 C CA . GLY A 1 90 ? -12.208 -7.887 -8.912 1.00 90.06 90 GLY A CA 1
ATOM 688 C C . GLY A 1 90 ? -10.896 -8.101 -9.685 1.00 90.06 90 GLY A C 1
ATOM 689 O O . GLY A 1 90 ? -10.132 -9.001 -9.349 1.00 90.06 90 GLY A O 1
ATOM 690 N N . GLY A 1 91 ? -10.606 -7.234 -10.663 1.00 89.19 91 GLY A N 1
ATOM 691 C CA . GLY A 1 91 ? -9.352 -7.225 -11.426 1.00 89.19 91 GLY A CA 1
ATOM 692 C C . GLY A 1 91 ? -8.191 -6.486 -10.752 1.00 89.19 91 GLY A C 1
ATOM 693 O O . GLY A 1 91 ? -7.122 -6.384 -11.347 1.00 89.19 91 GLY A O 1
ATOM 694 N N . PHE A 1 92 ? -8.373 -5.946 -9.543 1.00 91.44 92 PHE A N 1
ATOM 695 C CA . PHE A 1 92 ? -7.281 -5.324 -8.801 1.00 91.44 92 PHE A CA 1
ATOM 696 C C . PHE A 1 92 ? -6.229 -6.379 -8.431 1.00 91.44 92 PHE A C 1
ATOM 698 O O . PHE A 1 92 ? -6.573 -7.470 -7.955 1.00 91.44 92 PHE A O 1
ATOM 705 N N . SER A 1 93 ? -4.958 -6.040 -8.658 1.00 87.44 93 SER A N 1
ATOM 706 C CA . SER A 1 93 ? -3.832 -6.942 -8.416 1.00 87.44 93 SER A CA 1
ATOM 707 C C . SER A 1 93 ? -3.692 -7.269 -6.931 1.00 87.44 93 SER A C 1
ATOM 709 O O . SER A 1 93 ? -3.774 -6.388 -6.076 1.00 87.44 93 SER A O 1
ATOM 711 N N . ASP A 1 94 ? -3.448 -8.539 -6.614 1.00 88.25 94 ASP A N 1
ATOM 712 C CA . ASP A 1 94 ? -3.250 -8.966 -5.226 1.00 88.25 94 ASP A CA 1
ATOM 713 C C . ASP A 1 94 ? -1.856 -8.590 -4.691 1.00 88.25 94 ASP A C 1
ATOM 715 O O . ASP A 1 94 ? -1.664 -8.507 -3.473 1.00 88.25 94 ASP A O 1
ATOM 719 N N . THR A 1 95 ? -0.907 -8.322 -5.594 1.00 92.38 95 THR A N 1
ATOM 720 C CA . THR A 1 95 ? 0.453 -7.867 -5.284 1.00 92.38 95 THR A CA 1
ATOM 721 C C . THR A 1 95 ? 0.882 -6.695 -6.161 1.00 92.38 95 THR A C 1
ATOM 723 O O . THR A 1 95 ? 0.359 -6.497 -7.258 1.00 92.38 95 THR A O 1
ATOM 726 N N . ASN A 1 96 ? 1.882 -5.945 -5.707 1.00 91.56 96 ASN A N 1
ATOM 727 C CA . ASN A 1 96 ? 2.622 -5.022 -6.569 1.00 91.56 96 ASN A CA 1
ATOM 728 C C . ASN A 1 96 ? 3.592 -5.759 -7.514 1.00 91.56 96 ASN A C 1
ATOM 730 O O . ASN A 1 96 ? 3.685 -6.993 -7.489 1.00 91.56 96 ASN A O 1
ATOM 734 N N . THR A 1 97 ? 4.336 -5.005 -8.329 1.00 90.88 97 THR A N 1
ATOM 735 C CA . THR A 1 97 ? 5.347 -5.554 -9.257 1.00 90.88 97 THR A CA 1
ATOM 736 C C . THR A 1 97 ? 6.461 -6.351 -8.578 1.00 90.88 97 THR A C 1
ATOM 738 O O . THR A 1 97 ? 7.024 -7.246 -9.203 1.00 90.88 97 THR A O 1
ATOM 741 N N . ASN A 1 98 ? 6.727 -6.112 -7.292 1.00 92.31 98 ASN A N 1
ATOM 742 C CA . ASN A 1 98 ? 7.722 -6.847 -6.507 1.00 92.31 98 ASN A CA 1
ATOM 743 C C . ASN A 1 98 ? 7.143 -8.068 -5.766 1.00 92.31 98 ASN A C 1
ATOM 745 O O . ASN A 1 98 ? 7.821 -8.675 -4.931 1.00 92.31 98 ASN A O 1
ATOM 749 N N . GLY A 1 99 ? 5.890 -8.440 -6.042 1.00 93.38 99 GLY A N 1
ATOM 750 C CA . GLY A 1 99 ? 5.223 -9.572 -5.396 1.00 93.38 99 GLY A CA 1
ATOM 751 C C . GLY A 1 99 ? 4.843 -9.314 -3.935 1.00 93.38 99 GLY A C 1
ATOM 752 O O . GLY A 1 99 ? 4.490 -10.252 -3.217 1.00 93.38 99 GLY A O 1
ATOM 753 N N . GLN A 1 100 ? 4.901 -8.061 -3.481 1.00 94.25 100 GLN A N 1
ATOM 754 C CA . GLN A 1 100 ? 4.509 -7.687 -2.129 1.00 94.25 100 GLN A CA 1
ATOM 755 C C . GLN A 1 100 ? 2.987 -7.520 -2.048 1.00 94.25 100 GLN A C 1
ATOM 757 O O . GLN A 1 100 ? 2.355 -6.961 -2.948 1.00 94.25 100 GLN A O 1
ATOM 762 N N . LYS A 1 101 ? 2.389 -8.000 -0.958 1.00 95.50 101 LYS A N 1
ATOM 763 C CA . LYS A 1 101 ? 0.955 -7.891 -0.674 1.00 95.50 101 LYS A CA 1
ATOM 764 C C . LYS A 1 101 ? 0.678 -6.636 0.135 1.00 95.50 101 LYS A C 1
ATOM 766 O O . LYS A 1 101 ? 1.430 -6.303 1.045 1.00 95.50 101 LYS A O 1
ATOM 771 N N . MET A 1 102 ? -0.454 -6.002 -0.143 1.00 94.81 102 MET A N 1
ATOM 772 C CA . MET A 1 102 ? -0.927 -4.856 0.627 1.00 94.81 102 MET A CA 1
ATOM 773 C C . MET A 1 102 ? -1.941 -5.279 1.691 1.00 94.81 102 MET A C 1
ATOM 775 O O . MET A 1 102 ? -2.891 -6.019 1.414 1.00 94.81 102 MET A O 1
ATOM 779 N N . GLN A 1 103 ? -1.738 -4.809 2.919 1.00 96.50 103 GLN A N 1
ATOM 780 C CA . GLN A 1 103 ? -2.632 -5.035 4.053 1.00 96.50 103 GLN A CA 1
ATOM 781 C C . GLN A 1 103 ? -2.735 -3.775 4.911 1.00 96.50 103 GLN A C 1
ATOM 783 O O . GLN A 1 103 ? -1.772 -3.021 5.024 1.00 96.50 103 GLN A O 1
ATOM 788 N N . ALA A 1 104 ? -3.885 -3.559 5.550 1.00 97.19 104 ALA A N 1
ATOM 789 C CA . ALA A 1 104 ? -4.059 -2.494 6.530 1.00 97.19 104 ALA A CA 1
ATOM 790 C C . ALA A 1 104 ? -4.095 -3.108 7.917 1.00 97.19 104 ALA A C 1
ATOM 792 O O . ALA A 1 104 ? -4.847 -4.050 8.160 1.00 97.19 104 ALA A O 1
ATOM 793 N N . TYR A 1 105 ? -3.341 -2.524 8.829 1.00 97.44 105 TYR A N 1
ATOM 794 C CA . TYR A 1 105 ? -3.356 -2.866 10.238 1.00 97.44 105 TYR A CA 1
ATOM 795 C C . TYR A 1 105 ? -4.075 -1.748 10.976 1.00 97.44 105 TYR A C 1
ATOM 797 O O . TYR A 1 105 ? -3.587 -0.619 11.017 1.00 97.44 105 TYR A O 1
ATOM 805 N N . VAL A 1 106 ? -5.256 -2.055 11.508 1.00 97.88 106 VAL A N 1
ATOM 806 C CA . VAL A 1 106 ? -6.129 -1.099 12.193 1.00 97.88 106 VAL A CA 1
ATOM 807 C C . VAL A 1 106 ? -6.063 -1.344 13.694 1.00 97.88 106 VAL A C 1
ATOM 809 O O . VAL A 1 106 ? -6.386 -2.434 14.161 1.00 97.88 106 VAL A O 1
ATOM 812 N N . VAL A 1 107 ? -5.660 -0.331 14.451 1.00 97.69 107 VAL A N 1
ATOM 813 C CA . VAL A 1 107 ? -5.559 -0.345 15.915 1.00 97.69 107 VAL A CA 1
ATOM 814 C C . VAL A 1 107 ? -6.430 0.750 16.516 1.00 97.69 107 VAL A C 1
ATOM 8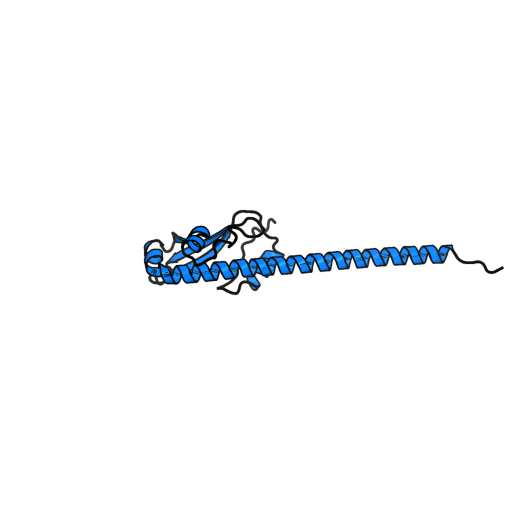16 O O . VAL A 1 107 ? -6.815 1.709 15.842 1.00 97.69 107 VAL A O 1
ATOM 819 N N . ARG A 1 108 ? -6.719 0.636 17.810 1.00 97.50 108 ARG A N 1
ATOM 820 C CA . ARG A 1 108 ? -7.312 1.747 18.562 1.00 97.50 108 ARG A CA 1
ATOM 821 C C . AR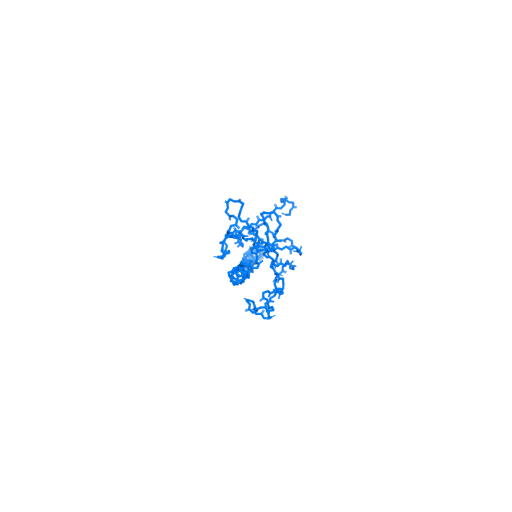G A 1 108 ? -6.234 2.759 18.922 1.00 97.50 108 ARG A C 1
ATOM 823 O O . ARG A 1 108 ? -5.128 2.374 19.298 1.00 97.50 108 ARG A O 1
ATOM 830 N N . ASN A 1 109 ? -6.570 4.041 18.864 1.00 95.50 109 ASN A N 1
ATOM 831 C CA . ASN A 1 109 ? -5.705 5.076 19.408 1.00 95.50 109 ASN A CA 1
ATOM 832 C C . ASN A 1 109 ? -5.558 4.870 20.930 1.00 95.50 109 ASN A C 1
ATOM 834 O O . ASN A 1 109 ? -6.546 4.664 21.637 1.00 95.50 109 ASN A O 1
ATOM 838 N N . ALA A 1 110 ? -4.320 4.902 21.429 1.00 92.00 110 ALA A N 1
ATOM 839 C CA . ALA A 1 110 ? -4.024 4.616 22.833 1.00 92.00 110 ALA A CA 1
ATOM 840 C C . ALA A 1 110 ? -4.555 5.698 23.791 1.00 92.00 110 ALA A C 1
ATOM 842 O O . ALA A 1 110 ? -4.930 5.391 24.919 1.00 92.00 110 ALA A O 1
ATOM 843 N N . GLN A 1 111 ? -4.603 6.953 23.343 1.00 95.19 111 GLN A N 1
ATOM 844 C CA . GLN A 1 111 ? -5.074 8.105 24.112 1.00 95.19 111 GLN A CA 1
ATOM 845 C C . GLN A 1 111 ? -6.597 8.285 24.030 1.00 95.19 111 GLN A C 1
ATOM 847 O O . GLN A 1 111 ? -7.215 8.767 24.973 1.00 95.19 111 GLN A O 1
ATOM 852 N N . ASN A 1 112 ? -7.213 7.895 22.914 1.00 95.50 112 ASN A N 1
ATOM 853 C CA . ASN A 1 112 ? -8.648 7.971 22.674 1.00 95.50 112 ASN A CA 1
ATOM 854 C C . ASN A 1 112 ? -9.157 6.659 22.048 1.00 95.50 112 ASN A C 1
ATOM 856 O O . ASN A 1 112 ? -9.239 6.548 20.822 1.00 95.50 112 ASN A O 1
ATOM 860 N N . PRO A 1 113 ? -9.555 5.672 22.871 1.00 92.00 113 PRO A N 1
ATOM 861 C CA . PRO A 1 113 ? -9.946 4.343 22.399 1.00 92.00 113 PRO A CA 1
ATOM 862 C C . PRO A 1 113 ? -11.194 4.307 21.511 1.00 92.00 113 PRO A C 1
ATOM 864 O O . PRO A 1 113 ? -11.473 3.263 20.925 1.00 92.00 113 PRO A O 1
ATOM 867 N N . ALA A 1 114 ? -11.952 5.406 21.423 1.00 93.94 114 ALA A N 1
ATOM 868 C CA . ALA A 1 114 ? -13.077 5.535 20.502 1.00 93.94 114 ALA A CA 1
ATOM 869 C C . ALA A 1 114 ? -12.630 5.818 19.059 1.00 93.94 114 ALA A C 1
ATOM 871 O O . ALA A 1 114 ? -13.454 5.720 18.151 1.00 93.94 114 ALA A O 1
ATOM 872 N N . LEU A 1 115 ? -11.354 6.163 18.843 1.00 95.75 115 LEU A N 1
ATOM 873 C CA . LEU A 1 115 ? -10.765 6.467 17.541 1.00 95.75 115 LEU A CA 1
ATOM 874 C C . LEU A 1 115 ? -9.927 5.301 17.011 1.00 95.75 115 LEU A C 1
ATOM 876 O O . LEU A 1 115 ? -9.128 4.703 17.735 1.00 95.75 115 LEU A O 1
ATOM 880 N N . LEU A 1 116 ? -10.076 5.021 15.717 1.00 96.69 116 LEU A N 1
ATOM 881 C CA . LEU A 1 116 ? -9.234 4.076 14.988 1.00 96.69 116 LEU A CA 1
ATOM 882 C C . LEU A 1 116 ? -8.055 4.780 14.315 1.00 96.69 116 LEU A C 1
ATOM 884 O O . LEU A 1 116 ? -8.179 5.888 13.792 1.00 96.69 116 LEU A O 1
ATOM 888 N N . GLN A 1 117 ? -6.922 4.090 14.281 1.00 94.81 117 GLN A N 1
ATOM 889 C CA . GLN A 1 117 ? -5.742 4.438 13.500 1.00 94.81 117 GLN A CA 1
ATOM 890 C C . GLN A 1 117 ? -5.374 3.251 12.621 1.00 94.81 117 GLN A C 1
ATOM 892 O O . GLN A 1 117 ? -5.474 2.104 13.048 1.00 94.81 117 GLN A O 1
ATOM 897 N N . ALA A 1 118 ? -4.964 3.519 11.386 1.00 92.81 118 ALA A N 1
ATOM 898 C CA . ALA A 1 118 ? -4.640 2.473 10.431 1.00 92.81 118 ALA A CA 1
ATOM 899 C C . ALA A 1 118 ? -3.338 2.785 9.704 1.00 92.81 118 ALA A C 1
ATOM 901 O O . ALA A 1 118 ? -3.091 3.932 9.332 1.00 92.81 118 ALA A O 1
ATOM 902 N N . MET A 1 119 ? -2.546 1.745 9.460 1.00 94.00 119 MET A N 1
ATOM 903 C CA . MET A 1 119 ? -1.369 1.805 8.603 1.00 94.00 119 MET A CA 1
ATOM 904 C C . MET A 1 119 ? -1.508 0.784 7.486 1.00 94.00 119 MET A C 1
ATOM 906 O O . MET A 1 119 ? -1.804 -0.384 7.741 1.00 94.00 119 MET A O 1
ATOM 910 N N . VAL A 1 120 ? -1.292 1.230 6.253 1.00 94.94 120 VAL A N 1
ATOM 911 C CA . VAL A 1 120 ? -1.208 0.350 5.088 1.00 94.94 120 VAL A CA 1
ATOM 912 C C . VAL A 1 120 ? 0.240 -0.060 4.901 1.00 94.94 120 VAL A C 1
ATOM 914 O O . VAL A 1 120 ? 1.126 0.788 4.881 1.00 94.94 120 VAL A O 1
ATOM 917 N N . VAL A 1 121 ? 0.471 -1.357 4.759 1.00 94.50 121 VAL A N 1
ATOM 918 C CA . VAL A 1 121 ? 1.799 -1.939 4.623 1.00 94.50 121 VAL A CA 1
ATOM 919 C C . VAL A 1 121 ? 1.827 -2.801 3.375 1.00 94.50 121 VAL A C 1
ATOM 921 O O . VAL A 1 121 ? 0.947 -3.638 3.169 1.00 94.50 121 VAL A O 1
ATOM 924 N N . SER A 1 122 ? 2.854 -2.586 2.560 1.00 93.38 122 SER A N 1
ATOM 925 C CA . SER A 1 122 ? 3.244 -3.483 1.481 1.00 93.38 122 SER A CA 1
ATOM 926 C C . SER A 1 122 ? 4.354 -4.395 1.996 1.00 93.38 122 SER A C 1
ATOM 928 O O . SER A 1 122 ? 5.392 -3.900 2.434 1.00 93.38 122 SER A O 1
ATOM 930 N N . SER A 1 123 ? 4.130 -5.708 2.024 1.00 90.62 123 SER A N 1
ATOM 931 C CA . SER A 1 123 ? 5.090 -6.664 2.588 1.00 90.62 123 SER A CA 1
ATOM 932 C C . SER A 1 123 ? 5.026 -8.051 1.945 1.00 90.62 123 SER A C 1
ATOM 934 O O . SER A 1 123 ? 4.084 -8.401 1.231 1.00 90.62 123 SER A O 1
ATOM 936 N N . GLY A 1 124 ? 6.061 -8.857 2.196 1.00 88.38 124 GLY A N 1
ATOM 937 C CA . GLY A 1 124 ? 6.340 -10.066 1.416 1.00 88.38 124 GLY A CA 1
ATOM 938 C C . GLY A 1 124 ? 6.962 -9.717 0.062 1.00 88.38 124 GLY A C 1
ATOM 939 O O . GLY A 1 124 ? 7.019 -8.549 -0.291 1.00 88.38 124 GLY A O 1
ATOM 940 N N . GLY A 1 125 ? 7.446 -10.704 -0.691 1.00 91.94 125 GLY A N 1
ATOM 941 C CA . GLY A 1 125 ? 8.099 -10.455 -1.984 1.00 91.94 125 GLY A CA 1
ATOM 942 C C . GLY A 1 125 ? 9.506 -9.853 -1.866 1.00 91.94 125 GLY A C 1
ATOM 943 O O . GLY A 1 125 ? 10.172 -10.011 -0.842 1.00 91.94 125 GLY A O 1
ATOM 944 N N . ALA A 1 126 ? 9.966 -9.199 -2.935 1.00 91.44 126 ALA A N 1
ATOM 945 C CA . ALA A 1 126 ? 11.303 -8.610 -3.019 1.00 91.44 126 ALA A CA 1
ATOM 946 C C . ALA A 1 126 ? 11.327 -7.153 -2.512 1.00 91.44 126 ALA A C 1
ATOM 948 O O . ALA A 1 126 ? 10.357 -6.416 -2.727 1.00 91.44 126 ALA A O 1
ATOM 949 N N . PRO A 1 127 ? 12.416 -6.697 -1.865 1.00 90.31 127 PRO A N 1
ATOM 950 C CA . PRO A 1 127 ? 12.556 -5.298 -1.476 1.00 90.31 127 PRO A CA 1
ATOM 951 C C . PRO A 1 127 ? 12.650 -4.400 -2.715 1.00 90.31 127 PRO A C 1
ATOM 953 O O . PRO A 1 127 ? 13.203 -4.785 -3.747 1.00 90.31 127 PRO A O 1
ATOM 956 N N . PHE A 1 128 ? 12.090 -3.197 -2.621 1.00 89.94 128 PHE A N 1
ATOM 957 C CA . PHE A 1 128 ? 12.366 -2.148 -3.599 1.00 89.94 128 PHE A CA 1
ATOM 958 C C . PHE A 1 128 ? 13.698 -1.475 -3.259 1.00 89.94 128 PHE A C 1
ATOM 960 O O . PHE A 1 128 ? 14.008 -1.343 -2.076 1.00 89.94 128 PHE A O 1
ATOM 967 N N . PRO A 1 129 ? 14.464 -0.997 -4.255 1.00 90.94 129 PRO A N 1
ATOM 968 C CA . PRO A 1 129 ? 15.675 -0.235 -3.976 1.00 90.94 129 PRO A CA 1
ATOM 969 C C . PRO A 1 129 ? 15.335 1.072 -3.245 1.00 90.94 129 PRO A C 1
ATOM 971 O O . PRO A 1 129 ? 14.287 1.673 -3.494 1.00 90.94 129 PRO A O 1
ATOM 974 N N . LEU A 1 130 ? 16.245 1.567 -2.402 1.00 90.56 130 LEU A N 1
ATOM 975 C CA . LEU A 1 130 ? 16.027 2.758 -1.567 1.00 90.56 130 LEU A CA 1
ATOM 976 C C . LEU A 1 130 ? 15.499 3.978 -2.348 1.00 90.56 130 LEU A C 1
ATOM 978 O O . LEU A 1 130 ? 14.578 4.660 -1.901 1.00 90.56 130 LEU A O 1
ATOM 982 N N . LYS A 1 131 ? 16.027 4.233 -3.552 1.00 91.44 131 LYS A N 1
ATOM 983 C CA . LYS A 1 131 ? 15.567 5.331 -4.426 1.00 91.44 131 LYS A CA 1
ATOM 984 C C . LYS A 1 131 ? 14.076 5.209 -4.770 1.00 91.44 131 LYS A C 1
ATOM 986 O O . LYS A 1 131 ? 13.366 6.212 -4.762 1.00 91.44 131 LYS A O 1
ATOM 991 N N . ALA A 1 132 ? 13.605 3.989 -5.028 1.00 91.56 132 ALA A N 1
ATOM 992 C CA . ALA A 1 132 ? 12.198 3.712 -5.285 1.00 91.56 132 ALA A CA 1
ATOM 993 C C . ALA A 1 132 ? 11.353 3.947 -4.034 1.00 91.56 132 ALA A C 1
ATOM 995 O O . ALA A 1 132 ? 10.314 4.589 -4.120 1.00 91.56 132 ALA A O 1
ATOM 996 N N . LEU A 1 133 ? 11.810 3.470 -2.872 1.00 93.31 133 LEU A N 1
ATOM 997 C CA . LEU A 1 133 ? 11.113 3.650 -1.597 1.00 93.31 133 LEU A CA 1
ATOM 998 C C . LEU A 1 133 ? 10.899 5.133 -1.266 1.00 93.31 133 LEU A C 1
ATOM 1000 O O . LEU A 1 133 ? 9.778 5.537 -0.959 1.00 93.31 133 LEU A O 1
ATOM 1004 N N . ILE A 1 134 ? 11.949 5.949 -1.400 1.00 93.44 134 ILE A N 1
ATOM 1005 C CA . ILE A 1 134 ? 11.891 7.401 -1.172 1.00 93.44 134 ILE A CA 1
ATOM 1006 C C . ILE A 1 134 ? 10.896 8.063 -2.128 1.00 93.44 134 ILE A C 1
ATOM 1008 O O . ILE A 1 134 ? 10.072 8.872 -1.701 1.00 93.44 134 ILE A O 1
ATOM 1012 N N . GLN A 1 135 ? 10.961 7.728 -3.419 1.00 93.81 135 GLN A N 1
ATOM 1013 C CA . GLN A 1 135 ? 10.0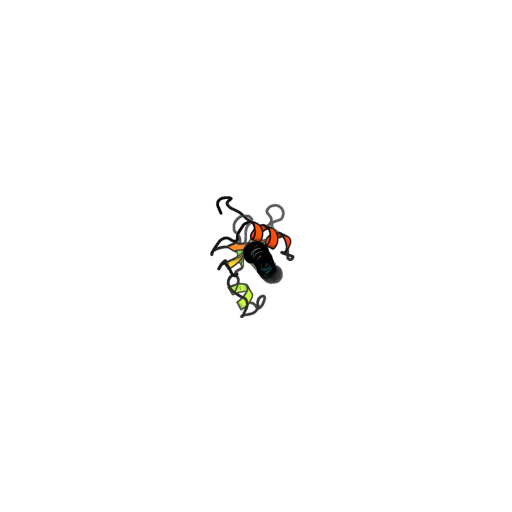74 8.326 -4.411 1.00 93.81 135 GLN A CA 1
ATOM 1014 C C . GLN A 1 135 ? 8.617 7.898 -4.204 1.00 93.81 135 GLN A C 1
ATOM 1016 O O . GLN A 1 135 ? 7.728 8.742 -4.175 1.00 93.81 135 GLN A O 1
ATOM 1021 N N . MET A 1 136 ? 8.356 6.606 -4.007 1.00 93.75 136 MET A N 1
ATOM 1022 C CA . MET A 1 136 ? 6.997 6.122 -3.773 1.00 93.75 136 MET A CA 1
ATOM 1023 C C . MET A 1 136 ? 6.389 6.763 -2.526 1.00 93.75 136 MET A C 1
ATOM 1025 O O . MET A 1 136 ? 5.234 7.180 -2.555 1.00 93.75 136 MET A O 1
ATOM 1029 N N . ALA A 1 137 ? 7.161 6.888 -1.443 1.00 94.25 137 ALA A N 1
ATOM 1030 C CA . ALA A 1 137 ? 6.697 7.523 -0.215 1.00 94.25 137 ALA A CA 1
ATOM 1031 C C . ALA A 1 137 ? 6.299 8.994 -0.420 1.00 94.25 137 ALA A C 1
ATOM 1033 O O . ALA A 1 137 ? 5.315 9.432 0.172 1.00 94.25 137 ALA A O 1
ATOM 1034 N N . SER A 1 138 ? 7.012 9.748 -1.264 1.00 95.19 138 SER A N 1
ATOM 1035 C CA . SER A 1 138 ? 6.670 11.149 -1.549 1.00 95.19 138 SER A CA 1
ATOM 1036 C C . SER A 1 138 ? 5.483 11.310 -2.507 1.00 95.19 138 SER A C 1
ATOM 1038 O O . SER A 1 138 ? 4.826 12.348 -2.496 1.00 95.19 138 SER A O 1
ATOM 1040 N N . GLU A 1 139 ? 5.182 10.287 -3.308 1.00 93.94 139 GLU A N 1
ATOM 1041 C CA . GLU A 1 139 ? 4.113 10.304 -4.313 1.00 93.94 139 GLU A CA 1
ATOM 1042 C C . GLU A 1 139 ? 2.799 9.663 -3.828 1.00 93.94 139 GLU A C 1
ATOM 1044 O O . GLU A 1 139 ? 1.765 9.787 -4.492 1.00 93.94 139 GLU A O 1
ATOM 1049 N N . ILE A 1 140 ? 2.792 8.997 -2.667 1.00 92.69 140 ILE A N 1
ATOM 1050 C CA . ILE A 1 140 ? 1.556 8.518 -2.036 1.00 92.69 140 ILE A CA 1
ATOM 1051 C C . ILE A 1 140 ? 0.717 9.718 -1.586 1.00 92.69 140 ILE A C 1
ATOM 1053 O O . ILE A 1 140 ? 1.145 10.541 -0.783 1.00 92.69 140 ILE A O 1
ATOM 1057 N N . THR A 1 141 ? -0.521 9.785 -2.073 1.00 91.69 141 THR A N 1
ATOM 1058 C CA . THR A 1 141 ? -1.426 10.929 -1.841 1.00 91.69 141 THR A CA 1
ATOM 1059 C C . THR A 1 141 ? -2.542 10.639 -0.843 1.00 91.69 141 THR A C 1
ATOM 1061 O O . THR A 1 141 ? -3.202 11.556 -0.357 1.00 91.69 141 THR A O 1
ATOM 1064 N N . THR A 1 142 ? -2.788 9.365 -0.527 1.00 88.62 142 THR A N 1
ATOM 1065 C CA . THR A 1 142 ? -3.817 8.974 0.444 1.00 88.62 142 THR A CA 1
ATOM 1066 C C . THR A 1 142 ? -3.189 8.644 1.789 1.00 88.62 142 THR A C 1
ATOM 1068 O O . THR A 1 142 ? -2.636 7.564 1.974 1.00 88.62 142 THR A O 1
ATOM 1071 N N . GLY A 1 143 ? -3.330 9.563 2.745 1.00 88.31 143 GLY A N 1
ATOM 1072 C CA . GLY A 1 143 ? -2.652 9.468 4.038 1.00 88.31 143 GLY A CA 1
ATOM 1073 C C . GLY A 1 143 ? -1.222 9.999 3.953 1.00 88.31 143 GLY A C 1
ATOM 1074 O O . GLY A 1 143 ? -0.938 10.865 3.132 1.00 88.31 143 GLY A O 1
ATOM 1075 N N . PHE A 1 144 ? -0.342 9.489 4.811 1.00 90.00 144 PHE A N 1
ATOM 1076 C CA . PHE A 1 144 ? 1.078 9.838 4.815 1.00 90.00 144 PHE A CA 1
ATOM 1077 C C . PHE A 1 144 ? 1.887 8.660 4.274 1.00 90.00 144 PHE A C 1
ATOM 1079 O O . PHE A 1 144 ? 1.780 7.550 4.799 1.00 90.00 144 PHE A O 1
ATOM 1086 N N . GLY A 1 145 ? 2.667 8.897 3.219 1.00 89.81 145 GLY A N 1
ATOM 1087 C CA . GLY A 1 145 ? 3.599 7.909 2.689 1.00 89.81 145 GLY A CA 1
ATOM 1088 C C . GLY A 1 145 ? 4.838 7.764 3.572 1.00 89.81 145 GLY A C 1
ATOM 1089 O O . GLY A 1 145 ? 5.275 8.710 4.226 1.00 89.81 145 GLY A O 1
ATOM 1090 N N . GLY A 1 146 ? 5.405 6.563 3.591 1.00 92.25 146 GLY A N 1
ATOM 1091 C CA . GLY A 1 146 ? 6.609 6.239 4.346 1.00 92.25 146 GLY A CA 1
ATOM 1092 C C . GLY A 1 146 ? 7.208 4.922 3.870 1.00 92.25 146 GLY A C 1
ATOM 1093 O O . GLY A 1 146 ? 6.574 4.181 3.119 1.00 92.25 146 GLY A O 1
ATOM 1094 N N . TYR A 1 147 ? 8.431 4.638 4.303 1.00 93.06 147 TYR A N 1
ATOM 1095 C CA . TYR A 1 147 ? 9.132 3.402 3.975 1.00 93.06 147 TYR A CA 1
ATOM 1096 C C . TYR A 1 147 ? 9.963 2.912 5.161 1.00 93.06 147 TYR A C 1
ATOM 1098 O O . TYR A 1 147 ? 10.267 3.670 6.082 1.00 93.06 147 TYR A O 1
ATOM 1106 N N . VAL A 1 148 ? 10.323 1.632 5.116 1.00 90.75 148 VAL A N 1
ATOM 1107 C CA . VAL A 1 148 ? 11.293 1.012 6.019 1.00 90.75 148 VAL A CA 1
ATOM 1108 C C . VAL A 1 148 ? 12.395 0.432 5.148 1.00 90.75 148 VAL A C 1
ATOM 1110 O O . VAL A 1 148 ? 12.102 -0.268 4.181 1.00 90.75 148 VAL A O 1
ATOM 1113 N N . ASP A 1 149 ? 13.634 0.751 5.492 1.00 85.19 149 ASP A N 1
ATOM 1114 C CA . ASP A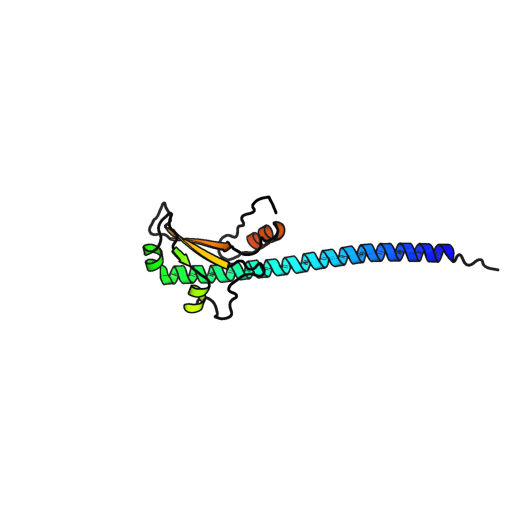 1 149 ? 14.842 0.255 4.842 1.00 85.19 149 ASP A CA 1
ATOM 1115 C C . ASP A 1 149 ? 15.727 -0.393 5.912 1.00 85.19 149 ASP A C 1
ATOM 1117 O O . ASP A 1 149 ? 15.850 0.142 7.017 1.00 85.19 149 ASP A O 1
ATOM 1121 N N . ASP A 1 150 ? 16.288 -1.566 5.625 1.00 79.94 150 ASP A N 1
ATOM 1122 C CA . ASP A 1 150 ? 17.114 -2.305 6.587 1.00 79.94 150 ASP A CA 1
ATOM 1123 C C . ASP A 1 150 ? 18.597 -1.897 6.547 1.00 79.94 150 ASP A C 1
ATOM 1125 O O . ASP A 1 150 ? 19.396 -2.401 7.344 1.00 79.94 150 ASP A O 1
ATOM 1129 N N . GLY A 1 151 ? 18.960 -0.979 5.641 1.00 70.69 151 GLY A N 1
ATOM 1130 C CA . GLY A 1 151 ? 20.316 -0.483 5.429 1.00 70.69 151 GLY A CA 1
ATOM 1131 C C . GLY A 1 151 ? 21.297 -1.533 4.902 1.00 70.69 151 GLY A C 1
ATOM 1132 O O . GLY A 1 151 ? 22.503 -1.280 4.907 1.00 70.69 151 GLY A O 1
ATOM 1133 N N . LYS A 1 152 ? 20.820 -2.719 4.504 1.00 63.75 152 LYS A N 1
ATOM 1134 C CA . LYS A 1 152 ? 21.647 -3.837 4.018 1.00 63.75 152 LYS A CA 1
ATOM 1135 C C . LYS A 1 152 ? 21.485 -4.094 2.523 1.00 63.75 152 LYS A C 1
ATOM 1137 O O . LYS A 1 152 ? 22.283 -4.858 1.977 1.00 63.75 152 LYS A O 1
ATOM 1142 N N . THR A 1 153 ? 20.476 -3.499 1.891 1.00 53.41 153 THR A N 1
ATOM 1143 C CA . THR A 1 153 ? 20.188 -3.618 0.454 1.00 53.41 153 THR A CA 1
ATOM 1144 C C . THR A 1 153 ? 20.649 -2.415 -0.347 1.00 53.41 153 THR A C 1
ATOM 1146 O O . THR A 1 153 ? 20.338 -1.280 0.073 1.00 53.41 153 THR A O 1
#

Secondary structure (DSSP, 8-state):
-----HHHHHHHHHHHHHHHHHHHHHHHHHHHHHHHHHHHHHHHHHHHHHHHHHHHHHHHTHHHHHHH--SSSPEEEEHHHHHHTTSS-TTS-SB-TTSPEEEEEEEE-SS-TTSEEEEEEEESSPPPPHHHHHHHHHH--SS-------S--

InterPro domains:
  IPR007001 Bacterial shufflon protein, N-terminal [PF04917] (33-153)

Radius of gyration: 25.49 Å; chains: 1; bounding box: 68×26×80 Å